Protein AF-A0A160TMK2-F1 (afdb_monomer)

pLDDT: mean 89.22, std 8.35, range [52.81, 96.06]

Secondary structure (DSSP, 8-state):
--HHHHHHHHHHHHHHTS-HHHHHHHHHHSPPPGGGTTHHHHHHHS---

Radius of gyration: 10.91 Å; Cα contacts (8 Å, |Δi|>4): 23; chains: 1; bounding box: 31×18×25 Å

Nearest PDB structures (foldseek):
  4ads-assembly1_A  TM=6.864E-01  e=1.278E+00  Plasmodium berghei
  4adt-assembly1_A  TM=6.798E-01  e=1.278E+00  Plasmodium berghei
  6hx3-assembly1_H  TM=5.629E-01  e=2.238E+00  Arabidopsis thaliana
  2lz1-assembly1_A  TM=5.894E-01  e=5.968E+00  Homo sapiens

Foldseek 3Di:
DDPVVVVVVVVLQVLLPDDPVRLVVVCVVPPDDPVCPCVSVVSPVPPDD

Structure (mmCIF, N/CA/C/O backbone):
data_AF-A0A160TMK2-F1
#
_entry.id   AF-A0A160TMK2-F1
#
loop_
_atom_site.group_PDB
_atom_site.id
_atom_site.type_symbol
_atom_site.label_atom_id
_atom_site.label_alt_id
_atom_site.label_comp_id
_atom_site.label_asym_id
_atom_site.label_entity_id
_atom_site.label_seq_id
_atom_site.pdbx_PDB_ins_code
_atom_site.Cartn_x
_atom_site.Cartn_y
_atom_site.Cartn_z
_atom_site.occupancy
_atom_site.B_iso_or_equiv
_atom_site.auth_seq_id
_atom_site.auth_comp_id
_atom_site.auth_asym_id
_atom_site.auth_atom_id
_atom_site.pdbx_PDB_model_num
ATOM 1 N N . MET A 1 1 ? 19.698 5.569 -0.174 1.00 52.81 1 MET A N 1
ATOM 2 C CA . MET A 1 1 ? 18.311 5.351 -0.613 1.00 52.81 1 MET A CA 1
ATOM 3 C C . MET A 1 1 ? 18.203 5.842 -2.040 1.00 52.81 1 MET A C 1
ATOM 5 O O . MET A 1 1 ? 18.493 7.010 -2.287 1.00 52.81 1 MET A O 1
ATOM 9 N N . GLY A 1 2 ? 17.940 4.944 -2.987 1.00 71.00 2 GLY A N 1
ATOM 10 C CA . GLY A 1 2 ? 17.751 5.325 -4.391 1.00 71.00 2 GLY A CA 1
ATOM 11 C C . GLY A 1 2 ? 16.432 6.082 -4.590 1.00 71.00 2 GLY A C 1
ATOM 12 O O . GLY A 1 2 ? 15.512 5.928 -3.792 1.00 71.00 2 GLY A O 1
ATOM 13 N N . TYR A 1 3 ? 16.307 6.870 -5.663 1.00 65.00 3 TYR A N 1
ATOM 14 C CA . TYR A 1 3 ? 15.078 7.629 -5.967 1.00 65.00 3 TYR A CA 1
ATOM 15 C C . TYR A 1 3 ? 13.812 6.745 -6.007 1.00 65.00 3 TYR A C 1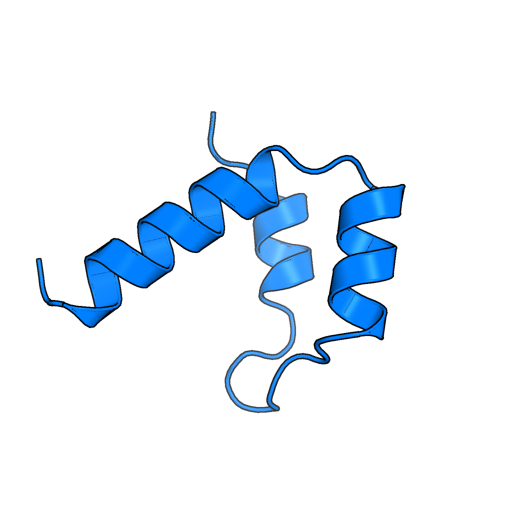
ATOM 17 O O . TYR A 1 3 ? 12.750 7.175 -5.570 1.00 65.00 3 TYR A O 1
ATOM 25 N N . GLY A 1 4 ? 13.925 5.497 -6.481 1.00 74.19 4 GLY A N 1
ATOM 26 C CA . GLY A 1 4 ? 12.804 4.546 -6.509 1.00 74.19 4 GLY A CA 1
ATOM 27 C C . GLY A 1 4 ? 12.440 3.953 -5.142 1.00 74.19 4 GLY A C 1
ATOM 28 O O . GLY A 1 4 ? 11.288 3.607 -4.912 1.00 74.19 4 GLY A O 1
ATOM 29 N N . GLU A 1 5 ? 13.400 3.882 -4.220 1.00 78.81 5 GLU A N 1
ATOM 30 C CA . GLU A 1 5 ? 13.214 3.328 -2.872 1.00 78.81 5 GLU A CA 1
ATOM 31 C C . GLU A 1 5 ? 12.337 4.247 -2.011 1.00 78.81 5 GLU A C 1
ATOM 33 O O . GLU A 1 5 ? 11.453 3.773 -1.304 1.00 78.81 5 GLU A O 1
ATOM 38 N N . GLY A 1 6 ? 12.533 5.567 -2.129 1.00 85.31 6 GLY A N 1
ATOM 39 C CA . GLY A 1 6 ? 11.722 6.559 -1.419 1.00 85.31 6 GLY A CA 1
ATOM 40 C C . GLY A 1 6 ? 10.266 6.5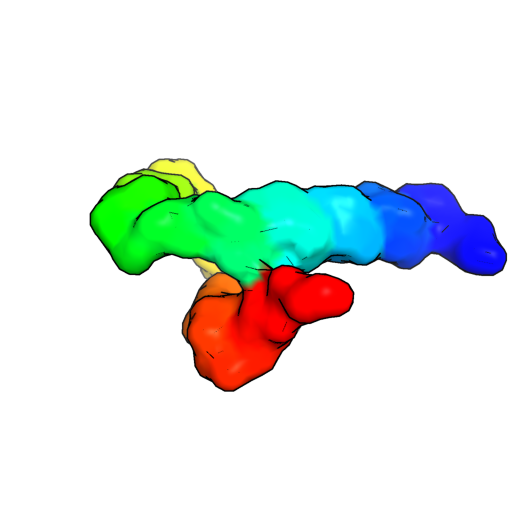68 -1.884 1.00 85.31 6 GLY A C 1
ATOM 41 O O . GLY A 1 6 ? 9.360 6.526 -1.059 1.00 85.31 6 GLY A O 1
ATOM 42 N N . LEU A 1 7 ? 10.036 6.531 -3.201 1.00 85.75 7 LEU A N 1
ATOM 43 C CA . LEU A 1 7 ? 8.682 6.485 -3.764 1.00 85.75 7 LEU A CA 1
ATOM 44 C C . LEU A 1 7 ? 7.945 5.199 -3.389 1.00 85.75 7 LEU A C 1
ATOM 46 O O . LEU A 1 7 ? 6.752 5.234 -3.095 1.00 8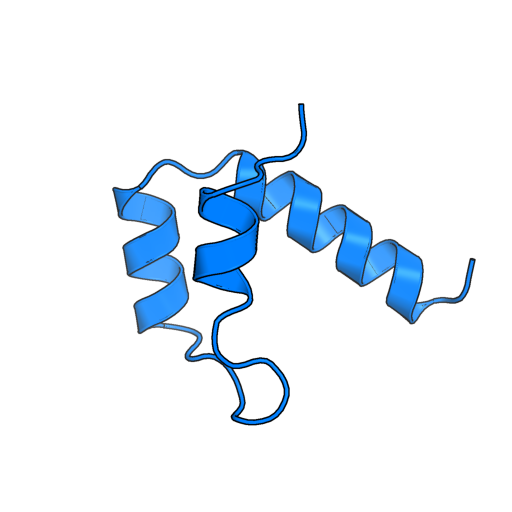5.75 7 LEU A O 1
ATOM 50 N N . TYR A 1 8 ? 8.653 4.067 -3.380 1.00 86.88 8 TYR A N 1
ATOM 51 C CA . TYR A 1 8 ? 8.081 2.807 -2.927 1.00 86.88 8 TYR A CA 1
ATOM 52 C C . TYR A 1 8 ? 7.709 2.859 -1.441 1.00 86.88 8 TYR A C 1
ATOM 54 O O . TYR A 1 8 ? 6.620 2.424 -1.078 1.00 86.88 8 TYR A O 1
ATOM 62 N N . GLU A 1 9 ? 8.563 3.422 -0.582 1.00 91.06 9 GLU A N 1
ATOM 63 C CA . GLU A 1 9 ? 8.263 3.565 0.846 1.00 91.06 9 GLU A CA 1
ATOM 64 C C . GLU A 1 9 ? 7.063 4.493 1.095 1.00 91.06 9 GLU A C 1
ATOM 66 O O . GLU A 1 9 ? 6.176 4.158 1.883 1.00 91.06 9 GLU A O 1
ATOM 71 N N . GLU A 1 10 ? 6.994 5.636 0.407 1.00 92.06 10 GLU A N 1
ATOM 72 C CA . GLU A 1 10 ? 5.849 6.550 0.492 1.00 92.06 10 GLU A CA 1
ATOM 73 C C . GLU A 1 10 ? 4.560 5.883 0.008 1.00 92.06 10 GLU A C 1
ATOM 75 O O . GLU A 1 10 ? 3.531 5.979 0.680 1.00 92.06 10 GLU A O 1
ATOM 80 N N . PHE A 1 11 ? 4.623 5.148 -1.106 1.00 92.38 11 PHE A N 1
ATOM 81 C CA . PHE A 1 11 ? 3.501 4.354 -1.594 1.00 92.38 11 PHE A CA 1
ATOM 82 C C . PHE A 1 11 ? 3.068 3.306 -0.566 1.00 92.38 11 PHE A C 1
ATOM 84 O O . PHE A 1 11 ? 1.883 3.216 -0.253 1.00 92.38 11 PHE A O 1
ATOM 91 N N . TYR A 1 12 ? 4.011 2.550 -0.001 1.00 93.38 12 TYR A N 1
ATOM 92 C CA . TYR A 1 12 ? 3.727 1.512 0.987 1.00 93.38 12 TYR A CA 1
ATOM 93 C C . TYR A 1 12 ? 3.031 2.106 2.216 1.00 93.38 12 TYR A C 1
ATOM 95 O O . TYR A 1 12 ? 2.002 1.591 2.659 1.00 93.38 12 TYR A O 1
ATOM 103 N N . LYS A 1 13 ? 3.557 3.215 2.751 1.00 94.69 13 LYS A N 1
ATOM 104 C CA . LYS A 1 13 ? 2.976 3.943 3.889 1.00 94.69 13 LYS A CA 1
ATOM 105 C C . LYS A 1 13 ? 1.579 4.463 3.575 1.00 94.69 13 LYS A C 1
ATOM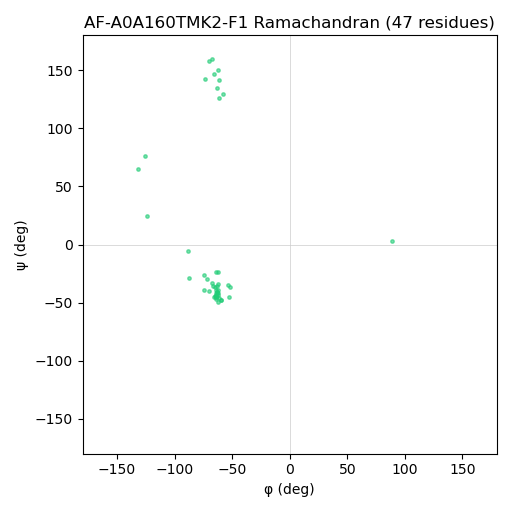 107 O O . LYS A 1 13 ? 0.669 4.307 4.385 1.00 94.69 13 LYS A O 1
ATOM 112 N N . TRP A 1 14 ? 1.395 5.078 2.411 1.00 95.19 14 TRP A N 1
ATOM 113 C CA . TRP A 1 14 ? 0.094 5.584 1.986 1.00 95.19 14 TRP A CA 1
ATOM 114 C C . TRP A 1 14 ? -0.926 4.449 1.833 1.00 95.19 14 TRP A C 1
ATOM 116 O O . TRP A 1 14 ? -2.006 4.520 2.418 1.00 95.19 14 TRP A O 1
ATOM 126 N N . PHE A 1 15 ? -0.562 3.378 1.126 1.00 94.88 15 PHE A N 1
ATOM 127 C CA . PHE A 1 15 ? -1.443 2.241 0.866 1.00 94.88 15 PHE A CA 1
ATOM 128 C C . PHE A 1 15 ? -1.815 1.498 2.156 1.00 94.88 15 PHE A C 1
ATOM 130 O O . PHE A 1 15 ? -2.960 1.092 2.325 1.00 94.88 15 PHE A O 1
ATOM 137 N N . SER A 1 16 ? -0.882 1.397 3.109 1.00 95.62 16 SER A N 1
ATOM 138 C CA . SER A 1 16 ? -1.126 0.797 4.432 1.00 95.62 16 SER A CA 1
ATOM 139 C C . SER A 1 16 ? -2.177 1.537 5.265 1.00 95.62 16 SER A C 1
ATOM 141 O O . SER A 1 16 ? -2.769 0.940 6.158 1.00 95.62 16 SER A O 1
ATOM 143 N N . ASN A 1 17 ? -2.407 2.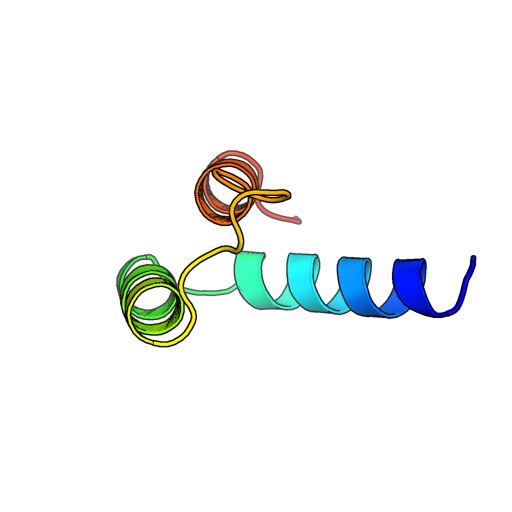826 4.994 1.00 95.06 17 ASN A N 1
ATOM 144 C CA . ASN A 1 17 ? -3.413 3.633 5.687 1.00 95.06 17 ASN A CA 1
ATOM 145 C C . ASN A 1 17 ? -4.801 3.566 5.030 1.00 95.06 17 ASN A C 1
ATOM 147 O O . ASN A 1 17 ? -5.752 4.147 5.556 1.00 95.06 17 ASN A O 1
ATOM 151 N N . LEU A 1 18 ? -4.933 2.902 3.878 1.00 94.69 18 LEU A N 1
ATOM 152 C CA . LEU A 1 18 ? -6.219 2.755 3.209 1.00 94.69 18 LEU A CA 1
ATOM 153 C C . LEU A 1 18 ? -7.103 1.752 3.949 1.00 94.69 18 LEU A C 1
ATOM 155 O O . LEU A 1 18 ? -6.650 0.711 4.421 1.00 94.69 18 LEU A O 1
ATOM 159 N N . THR A 1 19 ? -8.400 2.046 3.992 1.00 93.75 19 THR A N 1
ATOM 160 C CA . THR A 1 19 ? -9.400 1.037 4.354 1.00 93.75 19 THR A CA 1
ATOM 161 C C . THR A 1 19 ? -9.479 -0.043 3.280 1.00 93.75 19 THR A C 1
ATOM 163 O O . THR A 1 19 ? -9.143 0.197 2.120 1.00 93.75 19 THR A O 1
ATOM 166 N N . ASP A 1 20 ? -10.010 -1.211 3.640 1.00 91.19 20 ASP A N 1
ATOM 167 C CA . ASP A 1 20 ? -10.179 -2.321 2.701 1.00 91.19 20 ASP A CA 1
ATOM 168 C C . ASP A 1 20 ? -10.923 -1.910 1.423 1.00 91.19 20 ASP A C 1
ATOM 170 O O . ASP A 1 20 ? -10.448 -2.169 0.322 1.00 91.19 20 ASP A O 1
ATOM 174 N N . ALA A 1 21 ? -12.023 -1.164 1.564 1.00 93.94 21 ALA A N 1
ATOM 175 C CA . ALA A 1 21 ? -12.806 -0.685 0.426 1.00 93.94 21 ALA A CA 1
ATOM 176 C C . ALA A 1 21 ? -12.022 0.275 -0.489 1.00 93.94 21 ALA A C 1
ATOM 178 O O . ALA A 1 21 ? -12.200 0.254 -1.705 1.00 93.94 21 ALA A O 1
ATOM 179 N N . GLN A 1 22 ? -11.153 1.119 0.076 1.00 95.19 22 GLN A N 1
ATOM 180 C CA . GLN A 1 22 ? -10.313 2.035 -0.704 1.00 95.19 22 GLN A CA 1
ATOM 181 C C . GLN A 1 22 ? -9.167 1.299 -1.400 1.00 95.19 22 GLN A C 1
ATOM 183 O O . GLN A 1 22 ? -8.845 1.619 -2.542 1.00 95.19 22 GLN A O 1
ATOM 188 N N . ALA A 1 23 ? -8.562 0.321 -0.725 1.00 92.62 23 ALA A N 1
ATOM 189 C CA . ALA A 1 23 ? -7.528 -0.520 -1.310 1.00 92.62 23 ALA A CA 1
ATOM 190 C C . ALA A 1 23 ? -8.089 -1.352 -2.476 1.00 92.62 23 ALA A C 1
ATOM 192 O O . ALA A 1 23 ? -7.451 -1.431 -3.524 1.00 92.62 23 ALA A O 1
ATOM 193 N N . ASP A 1 24 ? -9.298 -1.903 -2.327 1.00 93.38 24 ASP A N 1
ATOM 194 C CA . ASP A 1 24 ? -9.992 -2.645 -3.384 1.00 93.38 24 ASP A CA 1
ATOM 195 C C . ASP A 1 24 ? -10.354 -1.748 -4.582 1.00 93.38 24 ASP A C 1
ATOM 197 O O . ASP A 1 24 ? -10.099 -2.119 -5.730 1.00 93.38 24 ASP A O 1
ATOM 201 N N . ASP A 1 25 ? -10.879 -0.539 -4.342 1.00 96.06 25 ASP A N 1
ATOM 202 C CA . ASP A 1 25 ? -11.150 0.439 -5.410 1.00 96.06 25 ASP A CA 1
ATOM 203 C C . ASP A 1 25 ? -9.863 0.862 -6.138 1.00 96.06 25 ASP A C 1
ATOM 205 O O . ASP A 1 25 ? -9.836 0.932 -7.370 1.00 96.06 25 ASP A O 1
ATOM 209 N N . PHE A 1 26 ? -8.768 1.085 -5.402 1.00 93.94 26 PHE A N 1
ATOM 210 C CA . PHE A 1 26 ? -7.478 1.414 -6.002 1.00 93.94 26 PHE A CA 1
ATOM 211 C C . PHE A 1 26 ? -6.936 0.269 -6.858 1.00 93.94 26 PHE A C 1
ATOM 213 O O . PHE A 1 26 ? -6.530 0.520 -7.994 1.00 93.94 26 PHE A O 1
ATOM 220 N N . ALA A 1 27 ? -6.962 -0.966 -6.347 1.00 92.38 27 ALA A N 1
ATOM 221 C CA . ALA A 1 27 ? -6.500 -2.155 -7.059 1.00 92.38 27 ALA A CA 1
ATOM 222 C C . ALA A 1 27 ? -7.321 -2.428 -8.329 1.00 92.38 27 ALA A C 1
ATOM 224 O O . ALA A 1 27 ? -6.771 -2.855 -9.342 1.00 92.38 27 ALA A O 1
ATOM 225 N N . GLY A 1 28 ? -8.624 -2.125 -8.310 1.00 93.38 28 GLY A N 1
ATOM 226 C CA . GLY A 1 28 ? -9.479 -2.217 -9.493 1.00 93.38 28 GLY A CA 1
ATOM 227 C C . GLY A 1 28 ? -9.137 -1.195 -10.584 1.00 93.38 28 GLY A C 1
ATOM 228 O O . GLY A 1 28 ? -9.274 -1.490 -11.770 1.00 93.38 28 GLY A O 1
ATOM 229 N N . ARG A 1 29 ? -8.676 0.005 -10.204 1.00 94.88 29 ARG A N 1
ATOM 230 C CA . ARG A 1 29 ? -8.290 1.074 -11.147 1.00 94.88 29 ARG A CA 1
ATOM 231 C C . ARG A 1 29 ? -6.838 0.979 -11.606 1.00 94.88 29 ARG A C 1
ATOM 233 O O . ARG A 1 29 ? -6.520 1.416 -12.708 1.00 94.88 29 ARG A O 1
ATOM 240 N N . ASN A 1 30 ? -5.974 0.427 -10.763 1.00 92.62 30 ASN A N 1
ATOM 241 C CA . ASN A 1 30 ? -4.542 0.290 -10.985 1.00 92.62 30 ASN A CA 1
ATOM 242 C C . ASN A 1 30 ? -4.176 -1.184 -10.797 1.00 92.62 30 ASN A C 1
ATOM 244 O O . ASN A 1 30 ? -3.674 -1.548 -9.737 1.00 92.62 30 ASN A O 1
ATOM 248 N N . PRO A 1 31 ? -4.475 -2.055 -11.775 1.00 90.62 31 PRO A N 1
ATOM 249 C CA . PRO A 1 31 ? -4.112 -3.458 -11.669 1.00 90.62 31 PRO A CA 1
ATOM 250 C C . PRO A 1 31 ? -2.592 -3.601 -11.576 1.00 90.62 31 PRO A C 1
ATOM 252 O O . PRO A 1 31 ? -1.842 -2.890 -12.251 1.00 90.62 31 PRO A O 1
ATOM 255 N N . GLU A 1 32 ? -2.142 -4.537 -10.747 1.00 89.25 32 GLU A N 1
ATOM 256 C CA . GLU A 1 32 ? -0.718 -4.795 -10.576 1.00 89.25 32 GLU A CA 1
ATOM 257 C C . GLU A 1 32 ? -0.103 -5.288 -11.893 1.00 89.25 32 GLU A C 1
ATOM 259 O O . GLU A 1 32 ? -0.664 -6.178 -12.545 1.00 89.25 32 GLU A O 1
ATOM 264 N N . PRO A 1 33 ? 1.062 -4.758 -12.300 1.00 88.44 33 PRO A N 1
ATOM 265 C CA . PRO A 1 33 ? 1.828 -5.376 -13.368 1.00 88.44 33 PRO A CA 1
ATOM 266 C C . PRO A 1 33 ? 2.263 -6.781 -12.935 1.00 88.44 33 PRO A C 1
ATOM 268 O O . PRO A 1 33 ? 2.498 -7.037 -11.755 1.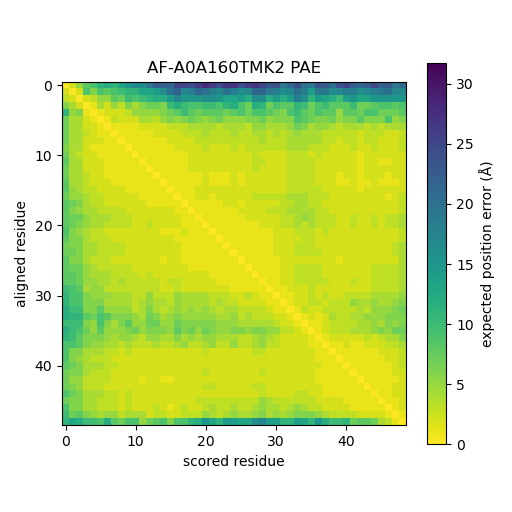00 88.44 33 PRO A O 1
ATOM 271 N N . ILE A 1 34 ? 2.418 -7.691 -13.902 1.00 87.88 34 ILE A N 1
ATOM 272 C CA . ILE A 1 34 ? 2.773 -9.104 -13.654 1.00 87.88 34 ILE A CA 1
ATOM 273 C C . ILE A 1 34 ? 4.018 -9.238 -12.766 1.00 87.88 34 ILE A C 1
ATOM 275 O O . ILE A 1 34 ? 4.084 -10.119 -11.914 1.00 87.88 34 ILE A O 1
ATOM 279 N N . GLU A 1 35 ? 4.986 -8.342 -12.945 1.00 86.50 35 GLU A N 1
ATOM 280 C CA . GLU A 1 35 ? 6.252 -8.325 -12.212 1.00 86.50 35 GLU A CA 1
ATOM 281 C C . GLU A 1 35 ? 6.070 -8.077 -10.706 1.00 86.50 35 GLU A C 1
ATOM 283 O O . GLU A 1 35 ? 6.933 -8.470 -9.923 1.00 86.50 35 GLU A O 1
ATOM 288 N N . TRP A 1 36 ? 4.959 -7.450 -10.297 1.00 82.88 36 TRP A N 1
ATOM 289 C CA . TRP A 1 36 ? 4.647 -7.078 -8.910 1.00 82.88 36 TRP A CA 1
ATOM 290 C C . TRP A 1 36 ? 3.307 -7.666 -8.442 1.00 82.88 36 TRP A C 1
ATOM 292 O O . TRP A 1 36 ? 2.666 -7.126 -7.544 1.00 82.88 36 TRP A O 1
ATOM 302 N N . SER A 1 37 ? 2.860 -8.763 -9.056 1.00 90.44 37 SER A N 1
ATOM 303 C CA . SER A 1 37 ? 1.615 -9.431 -8.675 1.00 90.44 37 SER A CA 1
ATOM 304 C C . SER A 1 37 ? 1.646 -9.862 -7.202 1.00 90.44 37 SER A C 1
ATOM 306 O O . SER A 1 37 ? 2.563 -10.559 -6.769 1.00 90.44 37 SER A O 1
ATOM 308 N N . GLY A 1 38 ? 0.601 -9.519 -6.447 1.00 90.88 38 GLY A N 1
ATOM 30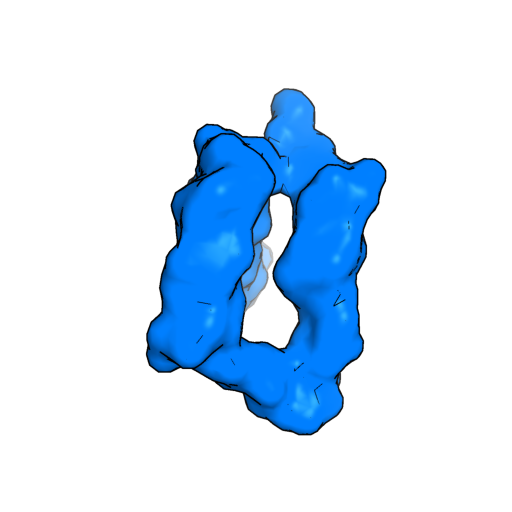9 C CA . GLY A 1 38 ? 0.453 -9.856 -5.029 1.00 90.88 38 GLY A CA 1
ATOM 310 C C . GLY A 1 38 ? 1.047 -8.828 -4.061 1.00 90.88 38 GLY A C 1
ATOM 311 O O . GLY A 1 38 ? 0.982 -9.033 -2.846 1.00 90.88 38 GLY A O 1
ATOM 312 N N . GLN A 1 39 ? 1.585 -7.717 -4.559 1.00 91.69 39 GLN A N 1
ATOM 313 C CA . GLN A 1 39 ? 2.157 -6.646 -3.753 1.00 91.69 39 GLN A CA 1
ATOM 314 C C . GLN A 1 39 ? 1.106 -5.967 -2.859 1.00 91.69 39 GLN A C 1
ATOM 316 O O . GLN A 1 39 ? 1.335 -5.785 -1.666 1.00 91.69 39 GLN A O 1
ATOM 321 N N . TYR A 1 40 ? -0.073 -5.638 -3.379 1.00 93.3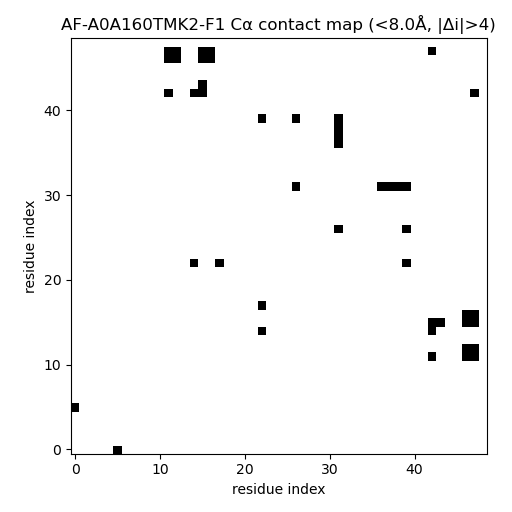8 40 TYR A N 1
ATOM 322 C CA . TYR A 1 40 ? -1.175 -5.033 -2.632 1.00 93.38 40 TYR A CA 1
ATOM 323 C C . TYR A 1 40 ? -1.688 -5.973 -1.543 1.00 93.38 40 TYR A C 1
ATOM 325 O O . TYR A 1 40 ? -1.943 -5.539 -0.419 1.00 93.38 40 TYR A O 1
ATOM 333 N N . ALA A 1 41 ? -1.791 -7.271 -1.848 1.00 92.81 41 ALA A N 1
ATOM 334 C CA . ALA A 1 41 ? -2.148 -8.287 -0.862 1.00 92.81 41 ALA A CA 1
ATOM 335 C C . ALA A 1 41 ? -1.093 -8.385 0.252 1.00 92.81 41 ALA A C 1
ATOM 337 O O . ALA A 1 41 ? -1.449 -8.466 1.428 1.00 92.81 41 ALA A O 1
ATOM 338 N N . MET A 1 42 ? 0.194 -8.311 -0.099 1.00 93.69 42 MET A N 1
ATOM 339 C CA . MET A 1 42 ? 1.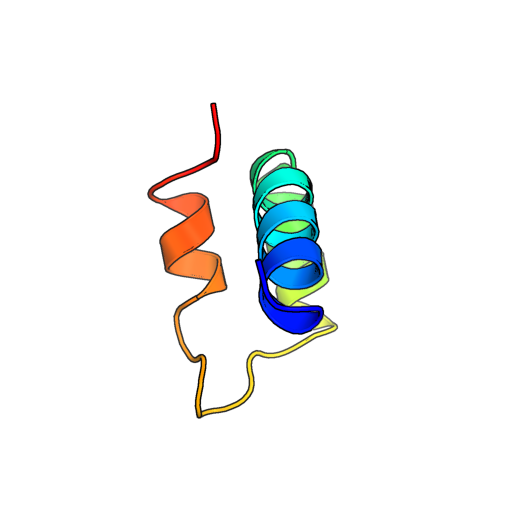292 -8.304 0.868 1.00 93.69 42 MET A CA 1
ATOM 340 C C . MET A 1 42 ? 1.248 -7.066 1.774 1.00 93.69 42 MET A C 1
ATOM 342 O O . MET A 1 42 ? 1.320 -7.216 2.994 1.00 93.69 42 MET A O 1
ATOM 346 N N . ILE A 1 43 ? 1.031 -5.870 1.214 1.00 94.00 43 ILE A N 1
ATOM 347 C CA . ILE A 1 43 ? 0.922 -4.632 2.002 1.00 94.00 43 ILE A CA 1
ATOM 348 C C . ILE A 1 43 ? -0.281 -4.694 2.957 1.00 94.00 43 ILE A C 1
ATOM 350 O O . ILE A 1 43 ? -0.163 -4.290 4.110 1.00 94.00 43 ILE A O 1
ATOM 354 N N . ARG A 1 44 ? -1.423 -5.256 2.531 1.00 90.75 44 ARG A N 1
ATOM 355 C CA . ARG A 1 44 ? -2.603 -5.439 3.405 1.00 90.75 44 ARG A CA 1
ATOM 356 C C . ARG A 1 44 ? -2.364 -6.445 4.527 1.00 90.75 44 ARG A C 1
ATOM 358 O O . ARG A 1 44 ? -2.865 -6.254 5.631 1.00 90.75 44 ARG A O 1
ATOM 365 N N . ALA A 1 45 ? -1.603 -7.506 4.263 1.00 94.19 45 ALA A N 1
ATOM 366 C CA . ALA A 1 45 ? -1.229 -8.483 5.283 1.00 94.19 45 ALA A CA 1
ATOM 367 C C . ALA A 1 45 ? -0.202 -7.921 6.285 1.00 94.19 45 ALA A C 1
ATOM 369 O O . ALA A 1 45 ? -0.193 -8.313 7.455 1.00 94.19 45 ALA A O 1
ATOM 370 N N . HIS A 1 46 ? 0.646 -6.992 5.837 1.00 94.06 46 HIS A N 1
ATOM 371 C CA . HIS A 1 46 ? 1.735 -6.405 6.614 1.00 94.06 46 HIS A CA 1
ATOM 372 C C . HIS A 1 46 ? 1.736 -4.871 6.519 1.00 94.06 46 HIS A C 1
ATOM 374 O O . HIS A 1 46 ? 2.682 -4.289 5.979 1.00 94.06 46 HIS A O 1
ATOM 380 N N . PRO A 1 47 ? 0.701 -4.191 7.040 1.00 92.62 47 PRO A N 1
ATOM 381 C CA . PRO A 1 47 ? 0.609 -2.744 6.930 1.00 92.62 47 PRO A CA 1
ATOM 382 C C . PRO A 1 47 ? 1.736 -2.071 7.714 1.00 92.62 47 PRO A C 1
ATOM 384 O O . PRO A 1 47 ? 2.158 -2.542 8.775 1.00 92.62 47 PRO A O 1
ATOM 387 N N . TRP A 1 48 ? 2.200 -0.939 7.196 1.00 86.75 48 TRP A N 1
ATOM 388 C CA . TRP A 1 48 ? 3.122 -0.053 7.895 1.00 86.75 48 TRP A CA 1
ATOM 389 C C . TRP A 1 48 ? 2.468 0.473 9.183 1.00 86.75 48 TRP A C 1
ATOM 391 O O . TRP A 1 48 ? 1.369 1.024 9.125 1.00 86.75 48 TRP A O 1
ATOM 401 N N . LYS A 1 49 ? 3.129 0.301 10.335 1.00 78.69 49 LYS A N 1
ATOM 402 C CA . LYS A 1 49 ? 2.683 0.796 11.650 1.00 78.69 49 LYS A CA 1
ATOM 403 C C . LYS A 1 49 ? 3.563 1.927 12.160 1.00 78.69 49 LYS A C 1
ATOM 405 O O . LYS A 1 49 ? 4.767 1.930 11.821 1.00 78.69 49 LYS A O 1
#

Solvent-accessible surface area (backbone atoms only — not comparable to full-atom values): 3003 Å² total; per-residue (Å²): 131,55,81,68,53,54,54,51,51,52,49,49,48,55,58,34,70,45,52,71,71,54,48,51,54,47,44,72,76,52,65,67,55,82,94,51,61,63,50,71,59,49,38,70,77,57,49,66,128

Organism: NCBI:txid652676

Mean predicted aligned error: 3.93 Å

Sequence (49 aa):
MGYGEGLYEEFYKWFSNLTDAQADDFAGRNPEPIEWSGQYAMIRAHPWK